Protein AF-A0A1I7VPX1-F1 (afdb_monomer)

InterPro domains:
  IPR003306 WIF domain [PF02019] (1-74)
  IPR003306 WIF domain [PS50814] (1-74)
  IPR038677 WIF domain superfamily [G3DSA:2.60.40.2170] (1-80)

Secondary structure (DSSP, 8-state):
-EEEEEEEESSTTEEEEESS-SEEEPPSS-----EEEEE-SS--EEEEEEEEEEEEEE-SSSEEEEEEEEEEEE----------

Solvent-accessible surface area (backbone atoms only — not comparable to full-atom values): 5150 Å² total; per-residue (Å²): 100,40,38,35,53,48,77,47,53,86,45,89,37,42,47,78,43,71,72,61,75,52,55,48,71,62,70,96,60,96,77,87,84,56,73,48,78,44,72,72,28,76,57,61,48,78,41,60,33,39,42,36,39,40,27,45,42,93,31,82,87,57,52,41,74,48,75,48,82,46,77,47,80,36,71,40,65,78,80,75,76,78,80,123

Structure (mmCIF, N/CA/C/O backbone):
data_AF-A0A1I7VPX1-F1
#
_entry.id   AF-A0A1I7VPX1-F1
#
loop_
_atom_site.group_PDB
_atom_site.id
_atom_site.type_symbol
_atom_site.label_atom_id
_atom_site.label_alt_id
_atom_site.label_comp_id
_atom_site.label_asym_id
_atom_site.label_entity_id
_atom_site.label_seq_id
_atom_site.pdbx_PDB_ins_code
_atom_site.Cartn_x
_atom_site.Cartn_y
_atom_site.Cartn_z
_atom_site.occupancy
_atom_site.B_iso_or_equiv
_atom_site.auth_seq_id
_atom_site.auth_comp_id
_atom_site.auth_asym_id
_atom_site.auth_atom_id
_atom_site.pdbx_PDB_model_num
ATOM 1 N N . MET A 1 1 ? -13.922 5.063 14.307 1.00 89.69 1 MET A N 1
ATOM 2 C CA . MET A 1 1 ? -12.587 5.071 13.691 1.00 89.69 1 MET A CA 1
ATOM 3 C C . MET A 1 1 ? -12.745 4.842 12.201 1.00 89.69 1 MET A C 1
ATOM 5 O O . MET A 1 1 ? -13.162 3.762 11.785 1.00 89.69 1 MET A O 1
ATOM 9 N N . HIS A 1 2 ? -12.489 5.873 11.413 1.00 94.44 2 HIS A N 1
ATOM 10 C CA . HIS A 1 2 ? -12.391 5.797 9.966 1.00 94.44 2 HIS A CA 1
ATOM 11 C C . HIS A 1 2 ? -10.924 5.762 9.558 1.00 94.44 2 HIS A C 1
ATOM 13 O O . HIS A 1 2 ? -10.061 6.338 10.223 1.00 94.44 2 HIS A O 1
ATOM 19 N N . TYR A 1 3 ? -10.655 5.083 8.452 1.00 95.62 3 TYR A N 1
ATOM 20 C CA . TYR A 1 3 ? -9.364 5.116 7.791 1.00 95.62 3 TYR A CA 1
ATOM 21 C C . TYR A 1 3 ? -9.478 5.882 6.476 1.00 95.62 3 TYR A C 1
ATOM 23 O O . TYR A 1 3 ? -10.526 5.914 5.829 1.00 95.62 3 TYR A O 1
ATOM 31 N N . THR A 1 4 ? -8.369 6.475 6.062 1.00 96.69 4 THR A N 1
ATOM 32 C CA . THR A 1 4 ? -8.101 6.850 4.676 1.00 96.69 4 THR A CA 1
ATOM 33 C C . THR A 1 4 ? -6.776 6.223 4.281 1.00 96.69 4 THR A C 1
ATOM 35 O O . THR A 1 4 ? -5.803 6.343 5.021 1.00 96.69 4 THR A O 1
ATOM 38 N N . ILE A 1 5 ? -6.728 5.563 3.132 1.00 96.88 5 ILE A N 1
ATOM 39 C CA . ILE A 1 5 ? -5.528 4.946 2.579 1.00 96.88 5 ILE A CA 1
ATOM 40 C C . ILE A 1 5 ? -5.151 5.636 1.270 1.00 96.88 5 ILE A C 1
ATOM 42 O O . ILE A 1 5 ? -5.998 5.966 0.438 1.00 96.88 5 ILE A O 1
ATOM 46 N N . ARG A 1 6 ? -3.854 5.862 1.084 1.00 95.75 6 ARG A N 1
ATOM 47 C CA . ARG A 1 6 ? -3.270 6.327 -0.172 1.00 95.75 6 ARG A CA 1
ATOM 48 C C . ARG A 1 6 ? -2.051 5.487 -0.498 1.00 95.75 6 ARG A C 1
ATOM 50 O O . ARG A 1 6 ? -1.250 5.197 0.385 1.00 95.75 6 ARG A O 1
ATOM 57 N N . VAL A 1 7 ? -1.906 5.133 -1.768 1.00 95.12 7 VAL A N 1
ATOM 58 C CA . VAL A 1 7 ? -0.724 4.439 -2.275 1.00 95.12 7 VAL A CA 1
ATOM 59 C C . VAL A 1 7 ? -0.006 5.374 -3.234 1.00 95.12 7 VAL A C 1
ATOM 61 O O . VAL A 1 7 ? -0.601 5.859 -4.192 1.00 95.12 7 VAL A O 1
ATOM 64 N N . ILE A 1 8 ? 1.256 5.659 -2.940 1.00 90.44 8 ILE A N 1
ATOM 65 C CA . ILE A 1 8 ? 2.111 6.558 -3.705 1.00 90.44 8 ILE A CA 1
ATOM 66 C C . ILE A 1 8 ? 3.189 5.699 -4.358 1.00 90.44 8 ILE A C 1
ATOM 68 O O . ILE A 1 8 ? 3.965 5.041 -3.668 1.00 90.44 8 ILE A O 1
ATOM 72 N N . SER A 1 9 ? 3.219 5.704 -5.688 1.00 88.19 9 SER A N 1
ATOM 73 C CA . SER A 1 9 ? 4.335 5.186 -6.476 1.00 88.19 9 SER A CA 1
ATOM 74 C C . SER A 1 9 ? 5.121 6.381 -6.995 1.00 88.19 9 SER A C 1
ATOM 76 O O . SER A 1 9 ? 4.549 7.255 -7.646 1.00 88.19 9 SER A O 1
ATOM 78 N N . HIS A 1 10 ? 6.418 6.451 -6.696 1.00 78.12 10 HIS A N 1
ATOM 79 C CA . HIS A 1 10 ? 7.257 7.574 -7.133 1.00 78.12 10 HIS A CA 1
ATOM 80 C C . HIS A 1 10 ? 7.641 7.498 -8.620 1.00 78.12 10 HIS A C 1
ATOM 82 O O . HIS A 1 10 ? 8.221 8.442 -9.156 1.00 78.12 10 HIS A O 1
ATOM 88 N N . ALA A 1 11 ? 7.302 6.396 -9.295 1.00 78.00 11 ALA A N 1
ATOM 89 C CA . ALA A 1 11 ? 7.566 6.178 -10.708 1.00 78.00 11 ALA A CA 1
ATOM 90 C C . ALA A 1 11 ? 6.298 5.723 -11.443 1.00 78.00 11 ALA A C 1
ATOM 92 O O . ALA A 1 11 ? 5.579 4.835 -10.985 1.00 78.00 11 ALA A O 1
ATOM 93 N N . ASN A 1 12 ? 6.085 6.258 -12.647 1.00 80.19 12 ASN A N 1
ATOM 94 C CA . ASN A 1 12 ? 4.994 5.841 -13.540 1.00 80.19 12 ASN A CA 1
ATOM 95 C C . ASN A 1 12 ? 5.160 4.397 -14.064 1.00 80.19 12 ASN A C 1
ATOM 97 O O . ASN A 1 12 ? 4.269 3.872 -14.726 1.00 80.19 12 ASN A O 1
ATOM 101 N N . ASP A 1 13 ? 6.290 3.748 -13.772 1.00 87.88 13 ASP A N 1
ATOM 102 C CA . ASP A 1 13 ? 6.588 2.368 -14.157 1.00 87.88 13 ASP A CA 1
ATOM 103 C C . ASP A 1 13 ? 5.832 1.327 -13.306 1.00 87.88 13 ASP A C 1
ATOM 105 O O . ASP A 1 13 ? 5.715 0.169 -13.722 1.00 87.88 13 ASP A O 1
ATOM 109 N N . VAL A 1 14 ? 5.291 1.728 -12.145 1.00 91.69 14 VAL A N 1
ATOM 110 C CA . VAL A 1 14 ? 4.484 0.870 -11.265 1.00 91.69 14 VAL A CA 1
ATOM 111 C C . VAL A 1 14 ? 3.145 1.524 -10.951 1.00 91.69 14 VAL A C 1
ATOM 113 O O . VAL A 1 14 ? 3.088 2.605 -10.367 1.00 91.69 14 VAL A O 1
ATOM 116 N N . I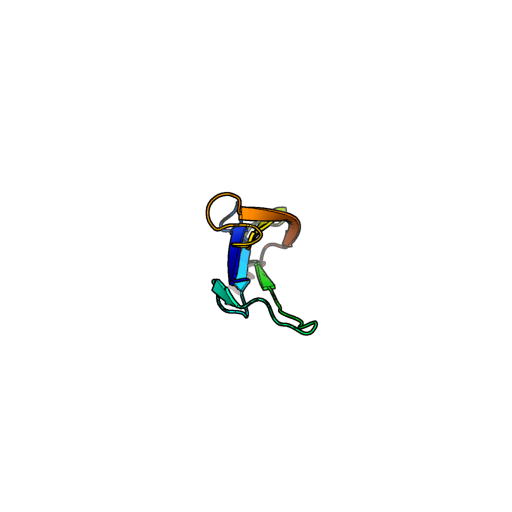LE A 1 15 ? 2.063 0.831 -11.301 1.00 92.38 15 ILE A N 1
ATOM 117 C CA . ILE A 1 15 ? 0.685 1.255 -11.053 1.00 92.38 15 ILE A CA 1
ATOM 118 C C . ILE A 1 15 ? 0.137 0.464 -9.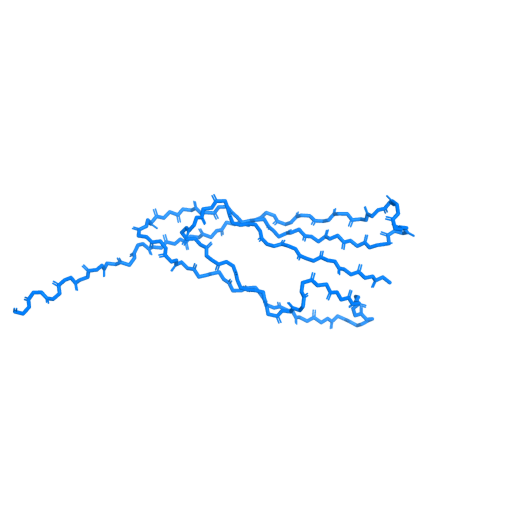856 1.00 92.38 15 ILE A C 1
ATOM 120 O O . ILE A 1 15 ? -0.033 -0.757 -9.968 1.00 92.38 15 ILE A O 1
ATOM 124 N N . PRO A 1 16 ? -0.142 1.118 -8.715 1.00 93.38 16 PRO A N 1
ATOM 125 C CA . PRO A 1 16 ? -0.816 0.485 -7.593 1.00 93.38 16 PRO A CA 1
ATOM 126 C C . PRO A 1 16 ? -2.331 0.428 -7.818 1.00 93.38 16 PRO A C 1
ATOM 128 O O . PRO A 1 16 ? -2.949 1.413 -8.220 1.00 93.38 16 PRO A O 1
ATOM 131 N N . LEU A 1 17 ? -2.942 -0.711 -7.507 1.00 94.00 17 LEU A N 1
ATOM 132 C CA . LEU A 1 17 ? -4.386 -0.917 -7.541 1.00 94.00 17 LEU A CA 1
ATOM 133 C C . LEU A 1 17 ? -4.855 -1.375 -6.167 1.00 94.00 17 LEU A C 1
ATOM 135 O O . LEU A 1 17 ? -4.426 -2.404 -5.647 1.00 94.00 17 LEU A O 1
ATOM 139 N N . LEU A 1 18 ? -5.738 -0.586 -5.569 1.00 95.31 18 LEU A N 1
ATOM 140 C CA . LEU A 1 18 ? -6.278 -0.847 -4.247 1.00 95.31 18 LEU A CA 1
ATOM 141 C C . LEU A 1 18 ? -7.588 -1.630 -4.366 1.00 95.31 18 LEU A C 1
ATOM 143 O O . LEU A 1 18 ? -8.520 -1.160 -5.012 1.00 95.31 18 LEU A O 1
ATOM 147 N N . HIS A 1 19 ? -7.681 -2.798 -3.727 1.00 95.94 19 HIS A N 1
ATOM 148 C CA . HIS A 1 19 ? -8.888 -3.641 -3.774 1.00 95.94 19 HIS A CA 1
ATOM 149 C C . HIS A 1 19 ? -9.843 -3.387 -2.595 1.00 95.94 19 HIS A C 1
ATOM 151 O O . HIS A 1 19 ? -10.635 -4.251 -2.230 1.00 95.94 19 HIS A O 1
ATOM 157 N N . ILE A 1 20 ? -9.759 -2.203 -1.989 1.00 95.56 20 ILE A N 1
ATOM 158 C CA . ILE A 1 20 ? -10.666 -1.711 -0.947 1.00 95.56 20 ILE A CA 1
ATOM 159 C C . ILE A 1 20 ? -10.989 -0.235 -1.196 1.00 95.56 20 ILE A C 1
ATOM 161 O O . ILE A 1 20 ? -10.237 0.451 -1.894 1.00 95.56 20 ILE A O 1
ATOM 165 N N . PRO A 1 21 ? -12.073 0.296 -0.610 1.00 95.94 21 PRO A N 1
ATOM 166 C CA . PRO A 1 21 ? -12.349 1.722 -0.659 1.00 95.94 21 PRO A CA 1
ATOM 167 C C . PRO A 1 21 ? -11.175 2.547 -0.095 1.00 95.94 21 PRO A C 1
ATOM 169 O O . PRO A 1 21 ? -10.651 2.197 0.971 1.00 95.94 21 PRO A O 1
ATOM 172 N N . PRO A 1 22 ? -10.778 3.658 -0.750 1.00 96.12 22 PRO A N 1
ATOM 173 C CA . PRO A 1 22 ? -9.731 4.557 -0.255 1.00 96.12 22 PRO A CA 1
ATOM 174 C C . PRO A 1 22 ? -10.046 5.197 1.100 1.00 96.12 22 PRO A C 1
ATOM 176 O O . PRO A 1 22 ? -9.149 5.698 1.771 1.00 96.12 22 PRO A O 1
ATOM 179 N N . SER A 1 23 ? -11.308 5.197 1.516 1.00 96.75 23 SER A N 1
ATOM 180 C CA . SER A 1 23 ? -11.733 5.580 2.856 1.00 96.75 23 SER A CA 1
ATOM 181 C C . SER A 1 23 ? -12.885 4.696 3.316 1.00 96.75 23 SER A C 1
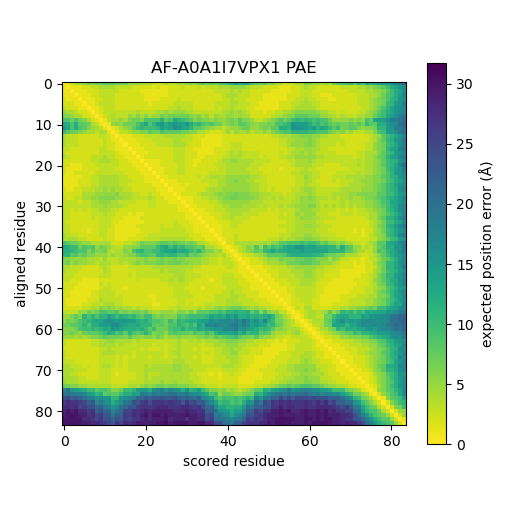ATOM 183 O O . SER A 1 23 ? -13.682 4.217 2.510 1.00 96.75 23 SER A O 1
ATOM 185 N N . GLY A 1 24 ? -12.969 4.461 4.620 1.00 95.81 24 GLY A N 1
ATOM 186 C CA . GLY A 1 24 ? -13.981 3.578 5.187 1.00 95.81 24 GLY A CA 1
ATOM 187 C C . GLY A 1 24 ? -13.924 3.523 6.705 1.00 95.81 24 GLY A C 1
ATOM 188 O O . GLY A 1 24 ? -13.135 4.221 7.342 1.00 95.81 24 GLY A O 1
ATOM 189 N N . LYS A 1 25 ? -14.776 2.690 7.301 1.00 95.19 25 LYS A N 1
ATOM 190 C CA . LYS A 1 25 ? -14.716 2.376 8.733 1.00 95.19 25 LYS A CA 1
ATOM 191 C C . LYS A 1 25 ? -13.716 1.252 8.958 1.00 95.19 25 LYS A C 1
ATOM 193 O O . LYS A 1 25 ? -13.684 0.302 8.184 1.00 95.19 25 LYS A O 1
ATOM 198 N N . VAL A 1 26 ? -12.918 1.357 10.016 1.00 94.06 26 VAL A N 1
ATOM 199 C CA . VAL A 1 26 ? -12.023 0.266 10.415 1.00 94.06 26 VAL A CA 1
ATOM 200 C C . VAL A 1 26 ? -12.871 -0.909 10.923 1.00 94.06 26 VAL A C 1
ATOM 202 O O . VAL A 1 26 ? -13.726 -0.682 11.786 1.00 94.06 26 VAL A O 1
ATOM 205 N N . PRO A 1 27 ? -12.675 -2.134 10.401 1.00 94.88 27 PRO A N 1
ATOM 206 C CA . PRO A 1 27 ? -13.400 -3.314 10.860 1.00 94.88 27 PRO A CA 1
ATOM 207 C C . PRO A 1 27 ? -13.181 -3.603 12.350 1.00 94.88 27 PRO A C 1
ATOM 209 O O . PRO A 1 27 ? -12.098 -3.388 12.889 1.00 94.88 27 PRO A O 1
ATOM 212 N N . LEU A 1 28 ? -14.214 -4.127 13.019 1.00 94.38 28 LEU A N 1
ATOM 213 C CA . LEU A 1 28 ? -14.128 -4.552 14.427 1.00 94.38 28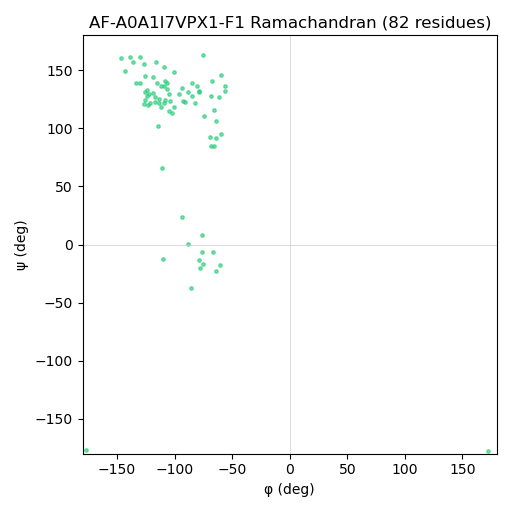 LEU A CA 1
ATOM 214 C C . LEU A 1 28 ? -13.424 -5.906 14.597 1.00 94.38 28 LEU A C 1
ATOM 216 O O . LEU A 1 28 ? -12.978 -6.241 15.691 1.00 94.38 28 LEU A O 1
ATOM 220 N N . LYS A 1 29 ? -13.363 -6.697 13.525 1.00 96.69 29 LYS A N 1
ATOM 221 C CA . LYS A 1 29 ? -12.647 -7.972 13.451 1.00 96.69 29 LYS A CA 1
ATOM 222 C C . LYS A 1 29 ? -11.532 -7.842 12.424 1.00 96.69 29 LYS A C 1
ATOM 224 O O . LYS A 1 29 ? -11.617 -7.011 11.529 1.00 96.69 29 LYS A O 1
ATOM 229 N N . THR A 1 30 ? -10.505 -8.674 12.535 1.00 96.38 30 THR A N 1
ATOM 230 C CA . THR A 1 30 ? -9.430 -8.706 11.542 1.00 96.38 30 THR A CA 1
ATOM 231 C C . THR A 1 30 ? -9.984 -9.082 10.172 1.00 96.38 30 THR A C 1
ATOM 233 O O . THR A 1 30 ? -10.621 -10.123 10.022 1.00 96.38 30 THR A O 1
ATOM 236 N N . GLU A 1 31 ? -9.694 -8.253 9.175 1.00 95.69 31 GLU A N 1
ATOM 237 C CA . GLU A 1 31 ? -10.009 -8.500 7.771 1.00 95.69 31 GLU A CA 1
ATOM 238 C C . GLU A 1 31 ? -8.744 -8.367 6.922 1.00 95.69 31 GLU A C 1
ATOM 240 O O . GLU A 1 31 ? -7.784 -7.689 7.297 1.00 95.69 31 GLU A O 1
ATOM 245 N N . THR A 1 32 ? -8.737 -9.034 5.771 1.00 95.81 32 THR A N 1
ATOM 246 C CA . THR A 1 32 ? -7.627 -8.996 4.816 1.00 95.81 32 THR A CA 1
ATOM 247 C C . THR A 1 32 ? -8.021 -8.158 3.611 1.00 95.81 32 THR A C 1
ATOM 249 O O . THR A 1 32 ? -9.131 -8.271 3.099 1.00 95.81 32 THR A O 1
ATOM 252 N N . PHE A 1 33 ? -7.092 -7.344 3.126 1.00 95.06 33 PHE A N 1
ATOM 253 C CA . PHE A 1 33 ? -7.240 -6.603 1.881 1.00 95.06 33 PHE A CA 1
ATOM 254 C C . PHE A 1 33 ? -6.008 -6.804 1.007 1.00 95.06 33 PHE A C 1
ATOM 256 O O . PHE A 1 33 ? -4.944 -7.181 1.494 1.00 95.06 33 PHE A O 1
ATOM 263 N N . ASN A 1 34 ? -6.156 -6.516 -0.284 1.00 95.88 34 ASN A N 1
ATOM 264 C CA . ASN A 1 34 ? -5.083 -6.645 -1.259 1.00 95.88 34 ASN A CA 1
ATOM 265 C C . ASN A 1 34 ? -4.750 -5.293 -1.897 1.00 95.88 34 ASN A C 1
ATOM 267 O O . ASN A 1 34 ? -5.633 -4.472 -2.165 1.00 95.88 34 ASN A O 1
ATOM 271 N N . ILE A 1 35 ? -3.462 -5.097 -2.167 1.00 95.19 35 ILE A N 1
ATOM 272 C CA . ILE A 1 35 ? -2.953 -4.049 -3.050 1.00 95.19 35 ILE A CA 1
ATOM 273 C C . ILE A 1 35 ? -2.175 -4.758 -4.154 1.00 95.19 35 ILE A C 1
ATOM 275 O O . ILE A 1 35 ? -1.234 -5.501 -3.875 1.00 95.19 35 ILE A O 1
ATOM 279 N N . GLU A 1 36 ? -2.574 -4.552 -5.402 1.00 94.94 36 GLU A N 1
ATOM 280 C CA . GLU A 1 36 ? -1.867 -5.086 -6.560 1.00 94.94 36 GLU A CA 1
ATOM 281 C C . GLU A 1 36 ? -0.876 -4.040 -7.095 1.00 94.94 36 GLU A C 1
ATOM 283 O O . GLU A 1 36 ? -1.216 -2.871 -7.258 1.00 94.94 36 GLU A O 1
ATOM 288 N N . TYR A 1 37 ? 0.354 -4.459 -7.404 1.00 93.69 37 TYR A N 1
ATOM 289 C CA . TYR A 1 37 ? 1.385 -3.603 -8.003 1.00 93.69 37 TYR A CA 1
ATOM 290 C C . TYR A 1 37 ? 1.723 -4.079 -9.410 1.00 93.69 37 TYR A C 1
ATOM 292 O O . TYR A 1 37 ? 2.466 -5.055 -9.582 1.00 93.69 37 TYR A O 1
ATOM 300 N N . ARG A 1 38 ? 1.192 -3.382 -10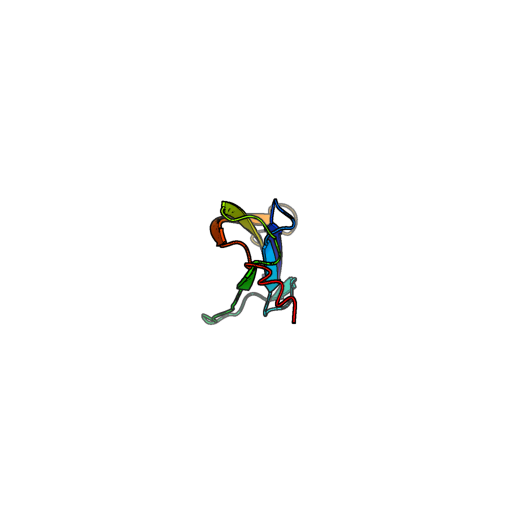.418 1.00 92.19 38 ARG A N 1
ATOM 301 C CA . ARG A 1 38 ? 1.412 -3.710 -11.829 1.00 92.19 38 ARG A CA 1
ATOM 302 C C . ARG A 1 38 ? 2.624 -2.973 -12.374 1.00 92.19 38 ARG A C 1
ATOM 304 O O . ARG A 1 38 ? 2.658 -1.747 -12.378 1.00 92.19 38 ARG A O 1
ATOM 311 N N . CYS A 1 39 ? 3.586 -3.727 -12.893 1.00 91.50 39 CYS A N 1
ATOM 312 C CA . CYS A 1 39 ? 4.682 -3.174 -13.679 1.00 91.50 39 CYS A CA 1
ATOM 313 C C . CYS A 1 39 ? 4.147 -2.795 -15.067 1.00 91.50 39 CYS A C 1
ATOM 315 O O . CYS A 1 39 ? 3.766 -3.672 -15.846 1.00 91.50 39 CYS A O 1
ATOM 317 N N . ALA A 1 40 ? 4.080 -1.497 -15.350 1.00 87.88 40 ALA A N 1
ATOM 318 C CA . ALA A 1 40 ? 3.618 -0.939 -16.622 1.00 87.88 40 ALA A CA 1
ATOM 319 C C . ALA A 1 40 ? 4.760 -0.302 -17.435 1.00 87.88 40 ALA A C 1
ATOM 321 O O . ALA A 1 40 ? 4.592 -0.015 -18.617 1.00 87.88 40 ALA A O 1
ATOM 322 N N . GLY A 1 41 ? 5.917 -0.101 -16.802 1.00 81.38 41 GLY A N 1
ATOM 323 C CA . GLY A 1 41 ? 7.094 0.503 -17.406 1.00 81.38 41 GLY A CA 1
ATOM 324 C C . GLY A 1 41 ? 7.873 -0.396 -18.363 1.00 81.38 41 GLY A C 1
ATOM 325 O O . GLY A 1 41 ? 7.794 -1.626 -18.328 1.00 81.38 41 GLY A O 1
ATOM 326 N N . ILE A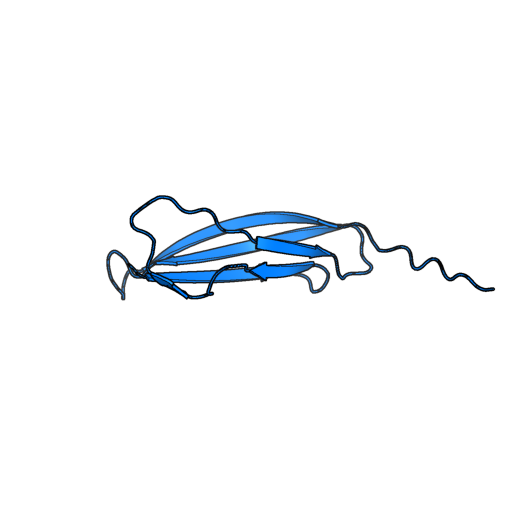 1 42 ? 8.712 0.244 -19.176 1.00 83.12 42 ILE A N 1
ATOM 327 C CA . ILE A 1 42 ? 9.741 -0.421 -19.996 1.00 83.12 42 ILE A CA 1
ATOM 328 C C . ILE A 1 42 ? 11.069 -0.581 -19.247 1.00 83.12 42 ILE A C 1
ATOM 330 O O . ILE A 1 42 ? 12.043 -1.074 -19.810 1.00 83.12 42 ILE A O 1
ATOM 334 N N . LYS A 1 43 ? 11.140 -0.129 -17.993 1.00 85.19 43 LYS A N 1
ATOM 335 C CA . LYS A 1 43 ? 12.354 -0.169 -17.181 1.00 85.19 43 LYS A CA 1
ATOM 336 C C . LYS A 1 43 ? 12.354 -1.398 -16.283 1.00 85.19 43 LYS A C 1
ATOM 338 O O . LYS A 1 43 ? 11.409 -1.640 -15.535 1.00 85.19 43 LYS A O 1
ATOM 343 N N . THR A 1 44 ? 13.458 -2.136 -16.319 1.00 90.50 44 THR A N 1
ATOM 344 C CA . THR A 1 44 ? 13.797 -3.082 -15.255 1.00 90.50 44 THR A CA 1
ATOM 345 C C . THR A 1 44 ? 14.377 -2.292 -14.094 1.00 90.50 44 THR A C 1
ATOM 347 O O . THR A 1 44 ? 15.257 -1.457 -14.298 1.00 90.50 44 THR A O 1
ATOM 350 N N . GLY A 1 45 ? 13.910 -2.546 -12.880 1.00 91.31 45 GLY A N 1
ATOM 351 C CA . GLY A 1 45 ? 14.421 -1.832 -11.723 1.00 91.31 45 GLY A CA 1
ATOM 352 C C . GLY A 1 45 ? 13.663 -2.107 -10.440 1.00 91.31 45 GLY A C 1
ATOM 353 O O . GLY A 1 45 ? 12.726 -2.908 -10.391 1.00 91.31 45 GLY A O 1
ATOM 354 N N . LYS A 1 46 ? 14.113 -1.408 -9.401 1.00 93.31 46 LYS A N 1
ATOM 355 C CA . LYS A 1 46 ? 13.492 -1.361 -8.086 1.00 93.31 46 LYS A CA 1
ATOM 356 C C . LYS A 1 46 ? 12.773 -0.031 -7.926 1.00 93.31 46 LYS A C 1
ATOM 358 O O . LYS A 1 46 ? 13.364 1.015 -8.178 1.00 93.31 46 LYS A O 1
ATOM 363 N N . PHE A 1 47 ? 11.516 -0.094 -7.514 1.00 92.31 47 PHE A N 1
ATOM 364 C CA . PHE A 1 47 ? 10.639 1.059 -7.407 1.00 92.31 47 PHE A CA 1
ATOM 365 C C . PHE A 1 47 ? 10.089 1.174 -5.993 1.00 92.31 47 PHE A C 1
ATOM 367 O O . PHE A 1 47 ? 9.519 0.215 -5.469 1.00 92.31 47 PHE A O 1
ATOM 374 N N . ASP A 1 48 ? 10.247 2.354 -5.402 1.00 93.88 48 ASP A N 1
ATOM 375 C CA . ASP A 1 48 ? 9.754 2.641 -4.062 1.00 93.88 48 ASP A CA 1
ATOM 376 C C . ASP A 1 48 ? 8.255 2.934 -4.091 1.00 93.88 48 ASP A C 1
ATOM 378 O O . ASP A 1 48 ? 7.758 3.754 -4.873 1.00 93.88 48 ASP A O 1
ATOM 382 N N . ILE A 1 49 ? 7.542 2.264 -3.195 1.00 94.19 49 ILE A N 1
ATOM 383 C CA . ILE A 1 49 ? 6.108 2.398 -2.994 1.00 94.19 49 ILE A CA 1
ATOM 384 C C . ILE A 1 49 ? 5.868 2.759 -1.538 1.00 94.19 49 ILE A C 1
ATOM 386 O O . ILE A 1 49 ? 6.389 2.120 -0.624 1.00 94.19 49 ILE A O 1
ATOM 390 N N . GLN A 1 50 ? 5.030 3.761 -1.311 1.00 95.44 50 GLN A N 1
ATOM 391 C CA . GLN A 1 50 ? 4.585 4.124 0.021 1.00 95.44 50 GLN A CA 1
ATOM 392 C C . GLN A 1 50 ? 3.078 3.929 0.141 1.00 95.44 50 GLN A C 1
ATOM 394 O O . GLN A 1 50 ? 2.296 4.546 -0.580 1.00 95.44 50 GLN A O 1
ATOM 399 N N . VAL A 1 51 ? 2.667 3.109 1.102 1.00 96.19 51 VAL A N 1
ATOM 400 C CA . VAL A 1 51 ? 1.270 2.988 1.517 1.00 96.19 51 VAL A CA 1
ATOM 401 C C . VAL A 1 51 ? 1.088 3.805 2.787 1.00 96.19 51 VAL A C 1
ATOM 403 O O . VAL A 1 51 ? 1.715 3.521 3.804 1.00 96.19 51 VAL A O 1
ATOM 406 N N . SER A 1 52 ? 0.238 4.822 2.741 1.00 96.69 52 SER A N 1
ATOM 407 C CA . SER A 1 52 ? -0.050 5.691 3.878 1.00 96.69 52 SER A CA 1
ATOM 408 C C . SER A 1 52 ? -1.487 5.503 4.339 1.00 96.69 52 SER A C 1
ATOM 410 O O . SER A 1 52 ? -2.423 5.678 3.560 1.00 96.69 52 SER A O 1
ATOM 412 N N . PHE A 1 53 ? -1.650 5.193 5.621 1.00 95.44 53 PHE A N 1
ATOM 413 C CA . PHE A 1 53 ? -2.922 5.165 6.325 1.00 95.44 53 PHE A CA 1
ATOM 414 C C . PHE A 1 53 ? -3.022 6.366 7.254 1.00 95.44 53 PHE A C 1
ATOM 416 O O . PHE A 1 53 ? -2.105 6.644 8.024 1.00 95.44 53 PHE A O 1
ATOM 423 N N . ASN A 1 54 ? -4.167 7.032 7.220 1.00 95.38 54 ASN A N 1
ATOM 424 C CA . ASN A 1 54 ? -4.551 8.038 8.195 1.00 95.38 54 ASN A CA 1
ATOM 425 C C . ASN A 1 54 ? -5.792 7.540 8.923 1.00 95.38 54 ASN A C 1
ATOM 427 O O . ASN A 1 54 ? -6.787 7.199 8.281 1.00 95.38 54 ASN A O 1
ATOM 431 N N . PHE A 1 55 ? -5.741 7.526 10.247 1.00 94.94 55 PHE A N 1
ATOM 432 C CA . PHE A 1 55 ? -6.868 7.181 11.098 1.00 94.94 55 PHE A CA 1
ATOM 433 C C . PHE A 1 55 ? -7.332 8.418 11.861 1.00 94.94 55 PHE A C 1
ATOM 435 O O . PHE A 1 55 ? -6.516 9.162 12.401 1.00 94.94 55 PHE A O 1
ATOM 442 N N . ASP A 1 56 ? -8.645 8.620 11.941 1.00 92.31 56 ASP A N 1
ATOM 443 C CA . ASP A 1 56 ? -9.274 9.743 12.658 1.00 92.31 56 ASP A CA 1
ATOM 444 C C . ASP A 1 56 ? -9.286 9.588 14.196 1.00 92.31 56 ASP A C 1
ATOM 446 O O . ASP A 1 56 ? -9.921 10.372 14.899 1.00 92.31 56 ASP A O 1
ATOM 450 N N . TRP A 1 57 ? -8.591 8.573 14.718 1.00 88.06 57 TRP A N 1
ATOM 451 C CA . TRP A 1 57 ? -8.455 8.256 16.139 1.00 88.06 57 TRP A CA 1
ATOM 452 C C . TRP A 1 57 ? -7.032 8.586 16.632 1.00 88.06 57 TRP A C 1
ATOM 454 O O . TRP A 1 57 ? -6.072 8.298 15.904 1.00 88.06 57 TRP A O 1
ATOM 464 N N . PRO A 1 58 ? -6.853 9.131 17.856 1.00 81.81 58 PRO A N 1
ATOM 465 C CA . PRO A 1 58 ? -7.861 9.399 18.894 1.00 81.81 58 PRO A CA 1
ATOM 466 C C . PRO A 1 58 ? -8.724 10.654 18.696 1.00 81.81 58 PRO A C 1
ATOM 468 O O . PRO A 1 58 ? -9.754 10.780 19.354 1.00 81.81 58 PRO A O 1
ATOM 471 N N . SER A 1 59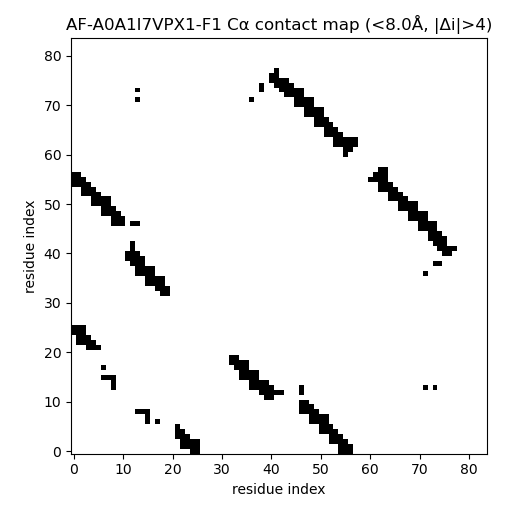 ? -8.358 11.564 17.790 1.00 82.31 59 SER A N 1
ATOM 472 C CA . SER A 1 59 ? -9.214 12.691 17.402 1.00 82.31 59 SER A CA 1
ATOM 473 C C . SER A 1 59 ? -9.028 13.074 15.933 1.00 82.31 59 SER A C 1
ATOM 475 O O . SER A 1 59 ? -7.994 12.799 15.323 1.00 82.31 59 SER A O 1
ATOM 477 N N . SER A 1 60 ? -10.012 13.783 15.370 1.00 77.31 60 SER A N 1
ATOM 478 C CA . SER A 1 6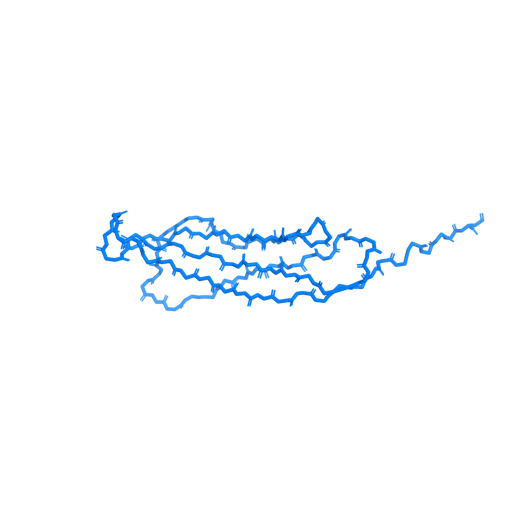0 ? -9.945 14.305 13.997 1.00 77.31 60 SER A CA 1
ATOM 479 C C . SER A 1 60 ? -8.832 15.341 13.797 1.00 77.31 60 SER A C 1
ATOM 481 O O . SER A 1 60 ? -8.372 15.522 12.671 1.00 77.31 60 SER A O 1
ATOM 483 N N . THR A 1 61 ? -8.385 15.991 14.876 1.00 81.19 61 THR A N 1
ATOM 484 C CA . THR A 1 61 ? -7.261 16.938 14.904 1.00 81.19 61 THR A CA 1
ATOM 485 C C . THR A 1 61 ? -5.908 16.246 15.084 1.00 81.19 61 THR A C 1
ATOM 487 O O . THR A 1 61 ? -4.937 16.639 14.445 1.00 81.19 61 THR A O 1
ATOM 490 N N . ASN A 1 62 ? -5.848 15.182 15.889 1.00 85.44 62 ASN A N 1
ATOM 491 C CA . ASN A 1 62 ? -4.639 14.412 16.188 1.00 85.44 62 ASN A CA 1
ATOM 492 C C . ASN A 1 62 ? -4.736 13.027 15.553 1.00 85.44 62 ASN A C 1
ATOM 494 O O . ASN A 1 62 ? -4.830 12.003 16.230 1.00 85.44 62 ASN A O 1
ATOM 498 N N . GLN A 1 63 ? -4.747 13.018 14.224 1.00 89.19 63 GLN A N 1
ATOM 499 C CA . GLN A 1 63 ? -4.858 11.793 13.446 1.00 89.19 63 GLN A CA 1
ATOM 500 C C . GLN A 1 63 ? -3.611 10.924 13.598 1.00 89.19 63 GLN A C 1
ATOM 502 O O . GLN A 1 63 ? -2.479 11.414 13.540 1.00 89.19 63 GLN A O 1
ATOM 507 N N . THR A 1 64 ? -3.817 9.614 13.690 1.00 93.31 64 THR A N 1
ATOM 508 C CA . THR A 1 64 ? -2.719 8.648 13.646 1.00 93.31 64 THR A CA 1
ATOM 509 C C . THR A 1 64 ? -2.336 8.382 12.193 1.00 93.31 64 THR A C 1
ATOM 511 O O . THR A 1 64 ? -3.167 7.935 11.400 1.00 93.31 64 THR A O 1
ATOM 514 N N . LYS A 1 65 ? -1.073 8.636 11.840 1.00 94.38 65 LYS A N 1
ATOM 515 C CA . LYS A 1 65 ? -0.529 8.403 10.496 1.00 94.38 65 LYS A CA 1
ATOM 516 C C . LYS A 1 65 ? 0.423 7.217 10.519 1.00 94.38 65 LYS A C 1
ATOM 518 O O . LYS A 1 65 ? 1.402 7.223 11.258 1.00 94.38 65 LYS A O 1
ATOM 523 N N . VAL A 1 66 ? 0.164 6.229 9.675 1.00 94.81 66 VAL A N 1
ATOM 524 C CA . VAL A 1 66 ? 1.016 5.051 9.495 1.00 94.81 66 VAL A CA 1
ATOM 525 C C . VAL A 1 66 ? 1.493 5.039 8.054 1.00 94.81 66 VAL A C 1
ATOM 527 O O . VAL A 1 66 ? 0.696 5.195 7.136 1.00 94.81 66 VAL A O 1
ATOM 530 N N . SER A 1 67 ? 2.796 4.882 7.838 1.00 95.50 67 SER A N 1
ATOM 531 C CA . SER A 1 67 ? 3.358 4.759 6.493 1.00 95.50 67 SER A CA 1
ATOM 532 C C . SER A 1 67 ? 4.190 3.496 6.392 1.00 95.50 67 SER A C 1
ATOM 534 O O . SER A 1 67 ? 5.118 3.292 7.169 1.00 95.50 67 SER A O 1
ATOM 536 N N . LEU A 1 68 ? 3.849 2.664 5.417 1.00 95.19 68 LEU A N 1
ATOM 537 C CA . LEU A 1 68 ? 4.566 1.451 5.074 1.00 95.19 68 LEU A CA 1
ATOM 538 C C . LEU A 1 68 ? 5.350 1.707 3.790 1.00 95.19 68 LEU A C 1
ATOM 540 O O . LEU A 1 68 ? 4.761 1.952 2.736 1.00 95.19 68 LEU A O 1
ATOM 544 N N . LYS A 1 69 ? 6.677 1.666 3.896 1.00 94.50 69 LYS A N 1
ATOM 545 C CA . LYS A 1 69 ? 7.580 1.733 2.745 1.00 94.50 69 LYS A CA 1
ATOM 546 C C . LYS A 1 69 ? 7.810 0.326 2.214 1.00 94.50 69 LYS A C 1
ATOM 548 O O . LYS A 1 69 ? 8.077 -0.591 2.987 1.00 94.50 69 LYS A O 1
ATOM 553 N N . GLN A 1 70 ? 7.671 0.166 0.909 1.00 93.94 70 GLN A N 1
ATOM 554 C CA . GLN A 1 70 ? 7.793 -1.097 0.200 1.00 93.94 70 GLN A CA 1
ATOM 555 C C . GLN A 1 70 ? 8.607 -0.884 -1.070 1.00 93.94 70 GLN A C 1
ATOM 557 O O . GLN A 1 70 ? 8.658 0.217 -1.611 1.00 93.94 70 GLN A O 1
ATOM 562 N N . GLU A 1 71 ? 9.201 -1.960 -1.569 1.00 93.25 71 GLU A N 1
ATOM 563 C CA . GLU A 1 71 ? 9.964 -1.949 -2.810 1.00 93.25 71 GLU A CA 1
ATOM 564 C C . GLU A 1 71 ? 9.352 -2.967 -3.773 1.00 93.25 71 GLU A C 1
ATOM 566 O O . GLU A 1 71 ? 9.124 -4.126 -3.417 1.00 93.25 71 GLU A O 1
ATOM 571 N N . LYS A 1 72 ? 9.080 -2.544 -5.009 1.00 92.88 72 LYS A N 1
ATOM 572 C CA . LYS A 1 72 ? 8.622 -3.421 -6.086 1.00 92.88 72 LYS A CA 1
ATOM 573 C C . LYS A 1 72 ? 9.731 -3.590 -7.107 1.00 92.88 72 LYS A C 1
ATOM 575 O O . LYS A 1 72 ? 10.188 -2.627 -7.717 1.00 92.88 72 LYS A O 1
ATOM 580 N N . LEU A 1 73 ? 10.122 -4.840 -7.324 1.00 93.12 73 LEU A N 1
ATOM 581 C CA . LEU A 1 73 ? 10.988 -5.216 -8.431 1.00 93.12 73 LEU A CA 1
ATOM 582 C C . LEU A 1 73 ? 10.132 -5.440 -9.678 1.00 93.12 73 LEU A C 1
ATOM 584 O O . LEU A 1 73 ? 9.150 -6.189 -9.641 1.00 93.12 73 LEU A O 1
ATOM 588 N N . CYS A 1 74 ? 10.510 -4.785 -10.769 1.00 92.00 74 CYS A N 1
ATOM 589 C CA . CYS A 1 74 ? 9.884 -4.934 -12.073 1.00 92.00 74 CYS A CA 1
ATOM 590 C C . CYS A 1 74 ? 10.928 -5.296 -13.118 1.00 92.00 74 CYS A C 1
ATOM 592 O O . CYS A 1 74 ? 12.065 -4.825 -13.077 1.00 92.00 74 CYS A O 1
ATOM 594 N N . THR A 1 75 ? 10.515 -6.114 -14.075 1.00 89.56 75 THR A N 1
ATOM 595 C CA . THR A 1 75 ? 11.278 -6.432 -15.276 1.00 89.56 75 THR A CA 1
ATOM 596 C C . THR A 1 75 ? 10.611 -5.776 -16.475 1.00 89.56 75 THR A C 1
ATOM 598 O O . THR A 1 75 ? 9.3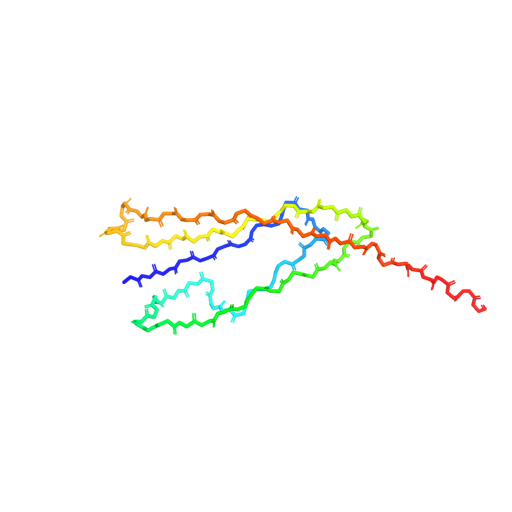85 -5.790 -16.609 1.00 89.56 75 THR A O 1
ATOM 601 N N . ALA A 1 76 ? 11.422 -5.176 -17.342 1.00 82.38 76 ALA A N 1
ATOM 602 C CA . ALA A 1 76 ? 10.965 -4.609 -18.596 1.00 82.38 76 ALA A CA 1
ATOM 603 C C . ALA A 1 76 ? 10.242 -5.679 -19.416 1.00 82.38 76 ALA A C 1
ATOM 605 O O . ALA A 1 76 ? 10.766 -6.779 -19.622 1.00 82.38 76 ALA A O 1
ATOM 606 N N . ARG A 1 77 ? 9.056 -5.351 -19.936 1.00 72.50 77 ARG A N 1
ATOM 607 C CA . ARG A 1 77 ? 8.442 -6.187 -20.967 1.00 72.50 77 ARG A CA 1
ATOM 608 C C . ARG A 1 77 ? 9.315 -6.102 -22.210 1.00 72.50 77 ARG A C 1
ATOM 610 O O . ARG A 1 77 ? 9.450 -5.036 -22.804 1.00 72.50 77 ARG A O 1
ATOM 617 N N . THR A 1 78 ? 9.905 -7.223 -22.612 1.00 62.00 78 THR A N 1
ATOM 618 C CA . THR A 1 78 ? 10.544 -7.324 -23.920 1.00 62.00 78 THR A CA 1
ATOM 619 C C . THR A 1 78 ? 9.441 -7.154 -24.959 1.00 62.00 78 THR A C 1
ATOM 621 O O . THR A 1 78 ? 8.624 -8.056 -25.147 1.00 62.00 78 THR A O 1
ATOM 624 N N . LEU A 1 79 ? 9.384 -6.000 -25.625 1.00 62.38 79 LEU A N 1
ATOM 625 C CA . LEU A 1 79 ? 8.665 -5.884 -26.887 1.00 62.38 79 LEU A CA 1
ATOM 626 C C . LEU A 1 79 ? 9.431 -6.764 -27.879 1.00 62.38 79 LEU A C 1
ATOM 628 O O . LEU A 1 79 ? 10.334 -6.300 -28.569 1.00 62.38 79 LEU A O 1
ATOM 632 N N . ARG A 1 80 ? 9.141 -8.071 -27.897 1.00 55.78 80 ARG A N 1
ATOM 633 C CA . ARG A 1 80 ? 9.511 -8.922 -29.025 1.00 55.78 80 ARG A CA 1
ATOM 634 C C . ARG A 1 80 ? 8.715 -8.387 -30.206 1.00 55.78 80 ARG A C 1
ATOM 636 O O . ARG A 1 80 ? 7.566 -8.767 -30.397 1.00 55.78 80 ARG A O 1
ATOM 643 N N . GLY A 1 81 ? 9.313 -7.459 -30.949 1.00 53.75 81 GLY A N 1
ATOM 644 C CA . GLY A 1 81 ? 8.877 -7.147 -32.296 1.00 53.75 81 GLY A CA 1
ATOM 645 C C . GLY A 1 81 ? 8.991 -8.429 -33.103 1.00 53.75 81 GLY A C 1
ATOM 646 O O . GLY A 1 81 ? 10.073 -8.782 -33.560 1.00 53.75 81 GLY A O 1
ATOM 647 N N . THR A 1 82 ? 7.897 -9.174 -33.219 1.00 52.81 82 THR A N 1
ATOM 648 C CA . THR A 1 82 ? 7.729 -10.136 -34.299 1.00 52.81 82 THR A CA 1
ATOM 649 C C . THR A 1 82 ? 7.588 -9.312 -35.570 1.00 52.81 82 THR A C 1
ATOM 651 O O . THR A 1 82 ? 6.482 -8.953 -35.961 1.00 52.81 82 THR A O 1
ATOM 654 N N . TYR A 1 83 ? 8.724 -8.941 -36.161 1.00 51.03 83 TYR A N 1
ATOM 655 C CA . TYR A 1 83 ? 8.780 -8.606 -37.576 1.00 51.03 83 TYR A CA 1
ATOM 656 C C . TYR A 1 83 ? 8.549 -9.925 -38.321 1.00 51.03 83 TYR A C 1
ATOM 658 O O . TYR A 1 83 ? 9.469 -10.732 -38.451 1.00 51.03 83 TYR A O 1
ATOM 666 N N . THR A 1 84 ? 7.285 -10.197 -38.649 1.00 46.75 84 THR A N 1
ATOM 667 C CA . THR A 1 84 ? 6.894 -11.158 -39.691 1.00 46.75 84 THR A CA 1
ATOM 668 C C . THR A 1 84 ? 7.256 -10.609 -41.055 1.00 46.75 84 THR A C 1
ATOM 670 O O . THR A 1 84 ? 7.014 -9.393 -41.242 1.00 46.75 84 THR A O 1
#

Nearest PDB structures (foldseek):
  7me5-assembly1_A  TM=8.364E-01  e=6.068E-04  Drosophila melanogaster

Sequence (84 aa):
MHYTIRVISHANDVIPLLHIPPSGKVPLKTETFNIEYRCAGIKTGKFDIQVSFNFDWPSSTNQTKVSLKQEKLCTARTLRGTYT

Foldseek 3Di:
DKKAKDKDWPDPQKDKDWQDPRMDDDDPDDDDTDIDIDGPDQDFDKTKMKMWMWACPPHVVDIDIDIDIDIDTDHGDPPPPPPD

Organism: Loa loa (NCBI:txid7209)

Mean predicted aligned error: 6.2 Å

pLDDT: mean 88.55, std 11.55, range [46.75, 96.88]

Radius of gyration: 17.04 Å; Cα contacts (8 Å, |Δi|>4): 162; chains: 1; bounding box: 29×28×59 Å